Protein AF-A0A9P8IXN2-F1 (afdb_monomer_lite)

Structure (mmCIF, N/CA/C/O backbone):
data_AF-A0A9P8IXN2-F1
#
_entry.id   AF-A0A9P8IXN2-F1
#
loop_
_atom_site.group_PDB
_atom_site.id
_atom_site.type_symbol
_atom_site.label_atom_id
_atom_site.label_alt_id
_atom_site.label_comp_id
_atom_site.label_asym_id
_atom_site.label_entity_id
_atom_site.label_seq_id
_atom_site.pdbx_PDB_ins_code
_atom_site.Cartn_x
_atom_site.Cartn_y
_atom_site.Cartn_z
_atom_site.occupancy
_atom_site.B_iso_or_equiv
_atom_site.auth_seq_id
_atom_site.auth_comp_id
_atom_site.auth_asym_id
_atom_site.auth_atom_id
_atom_site.pdbx_PDB_model_num
ATOM 1 N N . LEU A 1 1 ? 5.500 -8.842 -4.663 1.00 83.62 1 LEU A N 1
ATOM 2 C CA . LEU A 1 1 ? 6.807 -8.307 -4.219 1.00 83.62 1 LEU A CA 1
ATOM 3 C C . LEU A 1 1 ? 7.767 -8.163 -5.391 1.00 83.62 1 LEU A C 1
ATOM 5 O O . LEU A 1 1 ? 8.244 -7.064 -5.602 1.00 83.62 1 LEU A O 1
ATOM 9 N N . GLU A 1 2 ? 7.952 -9.202 -6.211 1.00 89.12 2 GLU A N 1
ATOM 10 C CA . GLU A 1 2 ? 8.824 -9.161 -7.401 1.00 89.12 2 GLU A CA 1
ATOM 11 C C . GLU A 1 2 ? 8.596 -7.940 -8.308 1.00 89.12 2 GLU A C 1
ATOM 13 O O . GLU A 1 2 ? 9.548 -7.241 -8.626 1.00 89.12 2 GLU A O 1
ATOM 18 N N . GLN A 1 3 ? 7.345 -7.601 -8.641 1.00 87.38 3 GLN A N 1
ATOM 19 C CA . GLN A 1 3 ? 7.056 -6.417 -9.464 1.00 87.38 3 GLN A CA 1
ATOM 20 C C . GLN A 1 3 ? 7.485 -5.092 -8.801 1.00 87.38 3 GLN A C 1
ATOM 22 O O . GLN A 1 3 ? 7.864 -4.156 -9.506 1.00 87.38 3 GLN A O 1
ATOM 27 N N . ILE A 1 4 ? 7.450 -5.000 -7.464 1.00 84.56 4 ILE A N 1
ATOM 28 C CA . ILE A 1 4 ? 7.947 -3.828 -6.721 1.00 84.56 4 ILE A CA 1
ATOM 29 C C . ILE A 1 4 ? 9.460 -3.725 -6.937 1.00 84.56 4 ILE A C 1
ATOM 31 O O . ILE A 1 4 ? 9.948 -2.684 -7.369 1.00 84.56 4 ILE A O 1
ATOM 35 N N . THR A 1 5 ? 10.183 -4.828 -6.719 1.00 88.44 5 THR A N 1
ATOM 36 C CA . THR A 1 5 ? 11.633 -4.916 -6.926 1.00 88.44 5 THR A CA 1
ATOM 37 C C . THR A 1 5 ? 12.015 -4.632 -8.377 1.00 88.44 5 THR A C 1
ATOM 39 O O . THR A 1 5 ? 12.901 -3.823 -8.623 1.00 88.44 5 THR A O 1
ATOM 42 N N . GLN A 1 6 ? 11.325 -5.235 -9.347 1.00 86.25 6 GLN A N 1
ATOM 43 C CA . GLN A 1 6 ? 11.605 -5.070 -10.773 1.00 86.25 6 GLN A CA 1
ATOM 44 C C . GLN A 1 6 ? 11.396 -3.623 -11.226 1.00 86.25 6 GLN A C 1
ATOM 46 O O . GLN A 1 6 ? 12.252 -3.070 -11.913 1.00 86.25 6 GLN A O 1
ATOM 51 N N . THR A 1 7 ? 10.295 -2.988 -10.813 1.00 82.56 7 THR A N 1
ATOM 52 C CA . THR A 1 7 ? 10.025 -1.581 -11.152 1.00 82.56 7 THR A CA 1
ATOM 53 C C . THR A 1 7 ? 11.097 -0.676 -10.549 1.00 82.56 7 THR A C 1
ATOM 55 O O . THR A 1 7 ? 11.684 0.134 -11.262 1.00 82.56 7 THR A O 1
ATOM 58 N N . TYR A 1 8 ? 11.436 -0.886 -9.274 1.00 80.56 8 TYR A N 1
ATOM 59 C CA . TYR A 1 8 ? 12.470 -0.120 -8.582 1.00 80.56 8 TYR A CA 1
ATOM 60 C C . TYR A 1 8 ? 13.866 -0.289 -9.210 1.00 80.56 8 TYR A C 1
ATOM 62 O O . TYR A 1 8 ? 14.570 0.693 -9.444 1.00 80.56 8 TYR A O 1
ATOM 70 N N . ALA A 1 9 ? 14.268 -1.525 -9.519 1.00 83.00 9 ALA A N 1
ATOM 71 C CA . ALA A 1 9 ? 15.584 -1.849 -10.071 1.00 83.00 9 ALA A CA 1
ATOM 72 C C . ALA A 1 9 ? 15.741 -1.419 -11.533 1.00 83.00 9 ALA A C 1
ATOM 74 O O . ALA A 1 9 ? 16.816 -0.968 -11.921 1.00 83.00 9 ALA A O 1
ATOM 75 N N . SER A 1 10 ? 14.674 -1.522 -12.334 1.00 76.94 10 SER A N 1
ATOM 76 C CA . SER A 1 10 ? 14.710 -1.163 -13.756 1.00 76.94 10 SER A CA 1
ATOM 77 C C . SER A 1 10 ? 15.043 0.307 -14.000 1.00 76.94 10 SER A C 1
ATOM 79 O O . SER A 1 10 ? 15.406 0.661 -15.116 1.00 76.94 10 SER A O 1
ATOM 81 N N . GLY A 1 11 ? 14.897 1.175 -12.990 1.00 60.88 11 GLY A N 1
ATOM 82 C CA . GLY A 1 11 ? 15.085 2.609 -13.176 1.00 60.88 11 GLY A CA 1
ATOM 83 C C . GLY A 1 11 ? 14.119 3.197 -14.205 1.00 60.88 11 GLY A C 1
ATOM 84 O O . GLY A 1 11 ? 14.287 4.358 -14.572 1.00 60.88 11 GLY A O 1
ATOM 85 N N . ASN A 1 12 ? 13.093 2.436 -14.627 1.00 53.06 12 ASN A N 1
ATOM 86 C CA . ASN A 1 12 ? 11.902 2.969 -15.262 1.00 53.06 12 ASN A CA 1
ATOM 87 C C . ASN A 1 12 ? 11.201 3.805 -14.196 1.00 53.06 12 ASN A C 1
ATOM 89 O O . ASN A 1 12 ? 10.187 3.419 -13.613 1.00 53.06 12 ASN A O 1
ATOM 93 N N . GLY A 1 13 ? 11.754 4.987 -13.942 1.00 48.47 13 GLY A N 1
ATOM 94 C CA . GLY A 1 13 ? 10.927 6.111 -13.619 1.00 48.47 13 GLY A CA 1
ATOM 95 C C . GLY A 1 13 ? 9.843 6.096 -14.681 1.00 48.47 13 GLY A C 1
ATOM 96 O O . GLY A 1 13 ? 10.110 6.317 -15.862 1.00 48.47 13 GLY A O 1
ATOM 97 N N . MET A 1 14 ? 8.603 5.852 -14.265 1.00 51.88 14 MET A N 1
ATOM 98 C CA . MET A 1 14 ? 7.578 6.757 -14.743 1.00 51.88 14 MET A CA 1
ATOM 99 C C . MET A 1 14 ? 8.159 8.139 -14.468 1.00 51.88 14 MET A C 1
ATOM 101 O O . MET A 1 14 ? 8.124 8.605 -13.330 1.00 51.88 14 MET A O 1
ATOM 105 N N . THR A 1 15 ? 8.830 8.718 -15.470 1.00 46.09 15 THR A N 1
ATOM 106 C CA . THR A 1 15 ? 9.138 10.133 -15.472 1.00 46.09 15 THR A CA 1
ATOM 107 C C . THR A 1 15 ? 7.779 10.764 -15.232 1.00 46.09 15 THR A C 1
ATOM 109 O O . THR A 1 15 ? 6.852 10.503 -16.002 1.00 46.09 15 THR A O 1
ATOM 112 N N . PRO A 1 16 ? 7.583 11.446 -14.098 1.00 48.56 16 PRO A N 1
ATOM 113 C CA . PRO A 1 16 ? 6.308 12.065 -13.806 1.00 48.56 16 PRO A CA 1
ATOM 114 C C . PRO A 1 16 ? 6.002 12.988 -14.983 1.00 48.56 16 PRO A C 1
ATOM 116 O O . PRO A 1 16 ? 6.724 13.954 -15.221 1.00 48.56 16 PRO A O 1
ATOM 119 N N . VAL A 1 17 ? 5.011 12.631 -15.798 1.00 42.78 17 VAL A N 1
ATOM 120 C CA . VAL A 1 17 ? 4.647 13.435 -16.962 1.00 42.78 17 VAL A CA 1
ATOM 121 C C . VAL A 1 17 ? 3.842 14.609 -16.421 1.00 42.78 17 VAL A C 1
ATOM 123 O O . VAL A 1 17 ? 2.653 14.485 -16.138 1.00 42.78 17 VAL A O 1
ATOM 126 N N . GLY A 1 18 ? 4.528 15.728 -16.198 1.00 45.19 18 GLY A N 1
ATOM 127 C CA . GLY A 1 18 ? 3.951 16.991 -15.759 1.00 45.19 18 GLY A CA 1
ATOM 128 C C . GLY A 1 18 ? 5.024 18.074 -15.726 1.00 45.19 18 GLY A C 1
ATOM 129 O O . GLY A 1 18 ? 5.934 18.016 -14.909 1.00 45.19 18 GLY A O 1
ATOM 130 N N . GLU A 1 19 ? 4.911 19.073 -16.601 1.00 39.44 19 GLU A N 1
ATOM 131 C CA . GLU A 1 19 ? 5.838 20.216 -16.723 1.00 39.44 19 GLU A CA 1
ATOM 132 C C . GLU A 1 19 ? 5.889 21.123 -15.477 1.00 39.44 19 GLU A C 1
ATOM 134 O O . GLU A 1 19 ? 6.703 22.040 -15.404 1.00 39.44 19 GLU A O 1
ATOM 139 N N . ASN A 1 20 ? 5.066 20.856 -14.461 1.00 42.88 20 ASN A N 1
ATOM 140 C CA . ASN A 1 20 ? 5.141 21.538 -13.180 1.00 42.88 20 ASN A CA 1
ATOM 141 C C . ASN A 1 20 ? 6.104 20.795 -12.253 1.00 42.88 20 ASN A C 1
ATOM 143 O O . ASN A 1 20 ? 5.718 19.894 -11.515 1.00 42.88 20 ASN A O 1
ATOM 147 N N . SER A 1 21 ? 7.349 21.257 -12.238 1.00 42.41 21 SER A N 1
ATOM 148 C CA . SER A 1 21 ? 8.421 20.960 -11.275 1.00 42.41 21 SER A CA 1
ATOM 149 C C . SER A 1 21 ? 8.100 21.341 -9.811 1.00 42.41 21 SER A C 1
ATOM 151 O O . SER A 1 21 ? 8.998 21.444 -8.975 1.00 42.41 21 SER A O 1
ATOM 153 N N . GLY A 1 22 ? 6.821 21.546 -9.481 1.00 41.47 22 GLY A N 1
ATOM 154 C CA . GLY A 1 22 ? 6.324 21.778 -8.132 1.00 41.47 22 GLY A CA 1
ATOM 155 C C . GLY A 1 22 ? 6.109 20.454 -7.405 1.00 41.47 22 GLY A C 1
ATOM 156 O O . GLY A 1 22 ? 5.583 19.508 -7.982 1.00 41.47 22 GLY A O 1
ATOM 157 N N . ALA A 1 23 ? 6.550 20.406 -6.148 1.00 49.59 23 ALA A N 1
ATOM 158 C CA . ALA A 1 23 ? 6.455 19.288 -5.214 1.00 49.59 23 ALA A CA 1
ATOM 159 C C . ALA A 1 23 ? 5.309 18.295 -5.504 1.00 49.59 23 ALA A C 1
ATOM 161 O O . ALA A 1 23 ? 4.140 18.674 -5.568 1.00 49.59 23 ALA A O 1
ATOM 162 N N . TYR A 1 24 ? 5.664 17.013 -5.634 1.00 54.00 24 TYR A N 1
ATOM 163 C CA . TYR A 1 24 ? 4.723 15.899 -5.735 1.00 54.00 24 TYR A CA 1
ATOM 164 C C . TYR A 1 24 ? 3.581 16.038 -4.720 1.00 54.00 24 TYR A C 1
ATOM 166 O O . TYR A 1 24 ? 3.836 16.354 -3.557 1.00 54.00 24 TYR A O 1
ATOM 174 N N . ALA A 1 25 ? 2.345 15.730 -5.134 1.00 51.88 25 ALA A N 1
ATOM 175 C CA . ALA A 1 25 ? 1.168 15.761 -4.254 1.00 51.88 25 ALA A CA 1
ATOM 176 C C . ALA A 1 25 ? 1.371 14.946 -2.959 1.00 51.88 25 ALA A C 1
ATOM 178 O O . ALA A 1 25 ? 0.798 15.270 -1.922 1.00 51.88 25 ALA A O 1
ATOM 179 N N . THR A 1 26 ? 2.228 13.922 -3.012 1.00 53.28 26 THR A N 1
ATOM 180 C CA . THR A 1 26 ? 2.771 13.224 -1.845 1.00 53.28 26 THR A CA 1
ATOM 181 C C . THR A 1 26 ? 4.260 12.947 -2.054 1.00 53.28 26 THR A C 1
ATOM 183 O O . THR A 1 26 ? 4.640 12.322 -3.050 1.00 53.28 26 THR A O 1
ATOM 186 N N . GLN A 1 27 ? 5.105 13.373 -1.115 1.00 63.88 27 GLN A N 1
ATOM 187 C CA . GLN A 1 27 ? 6.499 12.922 -1.039 1.00 63.88 27 GLN A CA 1
ATOM 188 C C . GLN A 1 27 ? 6.544 11.436 -0.627 1.00 63.88 27 GLN A C 1
ATOM 190 O O . GLN A 1 27 ? 5.616 10.954 0.016 1.00 63.88 27 GLN A O 1
ATOM 195 N N . GLY A 1 28 ? 7.601 10.706 -1.000 1.00 67.38 28 GLY A N 1
ATOM 196 C CA . GLY A 1 28 ? 7.815 9.313 -0.567 1.00 67.38 28 GLY A CA 1
ATOM 197 C C . GLY A 1 28 ? 7.425 8.211 -1.562 1.00 67.38 28 GLY A C 1
ATOM 198 O O . GLY A 1 28 ? 7.631 7.033 -1.281 1.00 67.38 28 GLY A O 1
ATOM 199 N N . THR A 1 29 ? 6.926 8.556 -2.752 1.00 76.88 29 THR A N 1
ATOM 200 C CA . THR A 1 29 ? 6.690 7.590 -3.852 1.00 76.88 29 THR A CA 1
ATOM 201 C C . THR A 1 29 ? 7.868 7.474 -4.820 1.00 76.88 29 THR A C 1
ATOM 203 O O . THR A 1 29 ? 7.924 6.539 -5.614 1.00 76.88 29 THR A O 1
ATOM 206 N N . VAL A 1 30 ? 8.832 8.396 -4.745 1.00 79.06 30 VAL A N 1
ATOM 207 C CA . VAL A 1 30 ? 10.052 8.403 -5.558 1.00 79.06 30 VAL A CA 1
ATOM 208 C C . VAL A 1 30 ? 11.260 8.496 -4.636 1.00 79.06 30 VAL A C 1
ATOM 210 O O . VAL A 1 30 ? 11.327 9.388 -3.794 1.00 79.06 30 VAL A O 1
ATOM 213 N N . HIS A 1 31 ? 12.236 7.611 -4.829 1.00 76.81 31 HIS A N 1
ATOM 214 C CA . HIS A 1 31 ? 13.510 7.626 -4.112 1.00 76.81 31 HIS A CA 1
ATOM 215 C C . HIS A 1 31 ? 14.662 7.489 -5.097 1.00 76.81 31 HIS A C 1
ATOM 217 O O . HIS A 1 31 ? 14.683 6.547 -5.885 1.00 76.81 31 HIS A O 1
ATOM 223 N N . GLN A 1 32 ? 15.615 8.425 -5.072 1.00 74.50 32 GLN A N 1
ATOM 224 C CA . GLN A 1 32 ? 16.754 8.449 -6.007 1.00 74.50 32 GLN A CA 1
ATOM 225 C C . GLN A 1 32 ? 16.331 8.325 -7.490 1.00 74.50 32 GLN A C 1
ATOM 227 O O . GLN A 1 32 ? 16.969 7.630 -8.275 1.00 74.50 32 GLN A O 1
ATOM 232 N N . GLY A 1 33 ? 15.215 8.958 -7.873 1.00 73.31 33 GLY A N 1
ATOM 233 C CA . GLY A 1 33 ? 14.673 8.898 -9.240 1.00 73.31 33 GLY A CA 1
ATOM 234 C C . GLY A 1 33 ? 13.948 7.593 -9.601 1.00 73.31 33 GLY A C 1
ATOM 235 O O . GLY A 1 33 ? 13.459 7.464 -10.719 1.00 73.31 33 GLY A O 1
ATOM 236 N N . LYS A 1 34 ? 13.833 6.642 -8.666 1.00 80.94 34 LYS A N 1
ATOM 237 C CA . LYS A 1 34 ? 13.120 5.369 -8.840 1.00 80.94 34 LYS A CA 1
ATOM 238 C C . LYS A 1 34 ? 11.739 5.447 -8.198 1.00 80.94 34 LYS A C 1
ATOM 240 O O . LYS A 1 34 ? 11.616 5.910 -7.064 1.00 80.94 34 LYS A O 1
ATOM 245 N N . TYR A 1 35 ? 10.709 4.977 -8.897 1.00 85.25 35 TYR A N 1
ATOM 246 C CA . TYR A 1 35 ? 9.347 4.927 -8.362 1.00 85.25 35 TYR A CA 1
ATOM 247 C C . TYR A 1 35 ? 9.167 3.700 -7.454 1.00 85.25 35 TYR A C 1
ATOM 249 O O . TYR A 1 35 ? 9.568 2.589 -7.807 1.00 85.25 35 TYR A O 1
ATOM 257 N N . ILE A 1 36 ? 8.569 3.897 -6.282 1.00 89.00 36 ILE A N 1
ATOM 258 C CA . ILE A 1 36 ? 8.320 2.861 -5.277 1.00 89.00 36 ILE A CA 1
ATOM 259 C C . ILE A 1 36 ? 6.836 2.521 -5.290 1.00 89.00 36 ILE A C 1
ATOM 261 O O . ILE A 1 36 ? 5.981 3.383 -5.097 1.00 89.00 36 ILE A O 1
ATOM 265 N N . LEU A 1 37 ? 6.537 1.240 -5.488 1.00 91.06 37 LEU A N 1
ATOM 266 C CA . LEU A 1 37 ? 5.173 0.737 -5.559 1.00 91.06 37 LEU A CA 1
ATOM 267 C C . LEU A 1 37 ? 4.712 0.168 -4.225 1.00 91.06 37 LEU A C 1
ATOM 269 O O . LEU A 1 37 ? 5.424 -0.606 -3.585 1.00 91.06 37 LEU A O 1
ATOM 273 N N . ASP A 1 38 ? 3.471 0.479 -3.862 1.00 93.88 38 ASP A N 1
ATOM 274 C CA . ASP A 1 38 ? 2.720 -0.335 -2.917 1.00 93.88 38 ASP A CA 1
ATOM 275 C C . ASP A 1 38 ? 2.293 -1.663 -3.599 1.00 93.88 38 ASP A C 1
ATOM 277 O O . ASP A 1 38 ? 2.244 -1.748 -4.835 1.00 93.88 38 ASP A O 1
ATOM 281 N N . PRO A 1 39 ? 1.979 -2.722 -2.832 1.00 93.31 39 PRO A N 1
ATOM 282 C CA . PRO A 1 39 ? 1.620 -4.018 -3.404 1.00 93.31 39 PRO A CA 1
ATOM 283 C C . PRO A 1 39 ? 0.391 -3.982 -4.330 1.00 93.31 39 PRO A C 1
ATOM 285 O O . PRO A 1 39 ? 0.348 -4.760 -5.284 1.00 93.31 39 PRO A O 1
ATOM 288 N N . HIS A 1 40 ? -0.574 -3.085 -4.112 1.00 95.62 40 HIS A N 1
ATOM 289 C CA . HIS A 1 40 ? -1.768 -2.959 -4.955 1.00 95.62 40 HIS A CA 1
ATOM 290 C C . HIS A 1 40 ? -1.424 -2.307 -6.297 1.00 95.62 40 HIS A C 1
ATOM 292 O O . HIS A 1 40 ? -1.759 -2.855 -7.351 1.00 95.62 40 HIS A O 1
ATOM 298 N N . SER A 1 41 ? -0.670 -1.201 -6.277 1.00 93.75 41 SER A N 1
ATOM 299 C CA . SER A 1 41 ? -0.159 -0.562 -7.498 1.00 93.75 41 SER A CA 1
ATOM 300 C C . SER A 1 41 ? 0.702 -1.518 -8.322 1.00 93.75 41 SER A C 1
ATOM 302 O O . SER A 1 41 ? 0.600 -1.549 -9.547 1.00 93.75 41 SER A O 1
ATOM 304 N N . ALA A 1 42 ? 1.511 -2.355 -7.664 1.00 92.69 42 ALA A N 1
ATOM 305 C CA . ALA A 1 42 ? 2.325 -3.363 -8.335 1.00 92.69 42 ALA A CA 1
ATOM 306 C C . ALA A 1 42 ? 1.484 -4.378 -9.123 1.00 92.69 42 ALA A C 1
ATOM 308 O O . ALA A 1 42 ? 1.842 -4.727 -10.248 1.00 92.69 42 ALA A O 1
ATOM 309 N N . ILE A 1 43 ? 0.339 -4.809 -8.589 1.00 95.06 43 ILE A N 1
ATOM 310 C CA . ILE A 1 43 ? -0.591 -5.683 -9.318 1.00 95.06 43 ILE A CA 1
ATOM 311 C C . ILE A 1 43 ? -1.180 -4.952 -10.532 1.00 95.06 43 ILE A C 1
ATOM 313 O O . ILE A 1 43 ? -1.195 -5.509 -11.632 1.00 95.06 43 ILE A O 1
ATOM 317 N N . GLY A 1 44 ? -1.619 -3.702 -10.352 1.00 93.94 44 GLY A N 1
ATOM 318 C CA . GLY A 1 44 ? -2.166 -2.879 -11.434 1.00 93.94 44 GLY A CA 1
ATOM 319 C C . GLY A 1 44 ? -1.173 -2.677 -12.582 1.00 93.94 44 GLY A C 1
ATOM 320 O O . GLY A 1 44 ? -1.519 -2.873 -13.747 1.00 93.94 44 GLY A O 1
ATOM 321 N N . ILE A 1 45 ? 0.086 -2.374 -12.259 1.00 91.88 45 ILE A N 1
ATOM 322 C CA . ILE A 1 45 ? 1.162 -2.209 -13.244 1.00 91.88 45 ILE A CA 1
ATOM 323 C C . ILE A 1 45 ? 1.485 -3.530 -13.938 1.00 91.88 45 ILE A C 1
ATOM 325 O O . ILE A 1 45 ? 1.577 -3.556 -15.163 1.00 91.88 45 ILE A O 1
ATOM 329 N N . ALA A 1 46 ? 1.590 -4.643 -13.207 1.00 92.06 46 ALA A N 1
ATOM 330 C CA . ALA A 1 46 ? 1.819 -5.950 -13.825 1.00 92.06 46 ALA A CA 1
ATOM 331 C C . ALA A 1 46 ? 0.707 -6.312 -14.829 1.00 92.06 46 ALA A C 1
ATOM 333 O O . ALA A 1 46 ? 0.982 -6.824 -15.917 1.00 92.06 46 ALA A O 1
ATOM 334 N N . ALA A 1 47 ? -0.555 -6.022 -14.495 1.00 94.19 47 ALA A N 1
ATOM 335 C CA . ALA A 1 47 ? -1.682 -6.222 -15.402 1.00 94.19 47 ALA A CA 1
ATOM 336 C C . ALA A 1 47 ? -1.611 -5.297 -16.630 1.00 94.19 47 ALA A C 1
ATOM 338 O O . ALA A 1 47 ? -1.810 -5.764 -17.756 1.00 94.19 47 ALA A O 1
ATOM 339 N N . ALA A 1 48 ? -1.272 -4.019 -16.432 1.00 93.31 48 ALA A N 1
ATOM 340 C CA . ALA A 1 48 ? -1.103 -3.047 -17.508 1.00 93.31 48 ALA A CA 1
ATOM 341 C C . ALA A 1 48 ? 0.038 -3.435 -18.463 1.00 93.31 48 ALA A C 1
ATOM 343 O O . ALA A 1 48 ? -0.165 -3.429 -19.672 1.00 93.31 48 ALA A O 1
ATOM 344 N N . LEU A 1 49 ? 1.191 -3.882 -17.955 1.00 91.69 49 LEU A N 1
ATOM 345 C CA . LEU A 1 49 ? 2.315 -4.345 -18.780 1.00 91.69 49 LEU A CA 1
ATOM 346 C C . LEU A 1 49 ? 1.924 -5.529 -19.680 1.00 91.69 49 LEU A C 1
ATOM 348 O O . LEU A 1 49 ? 2.270 -5.558 -20.860 1.00 91.69 49 LEU A O 1
ATOM 352 N N . ARG A 1 50 ? 1.131 -6.477 -19.165 1.00 94.12 50 ARG A N 1
ATOM 353 C CA . ARG A 1 50 ? 0.564 -7.567 -19.985 1.00 94.12 50 ARG A CA 1
ATOM 354 C C . ARG A 1 50 ? -0.455 -7.055 -21.006 1.00 94.12 50 ARG A C 1
ATOM 356 O O . ARG A 1 50 ? -0.602 -7.644 -22.072 1.00 94.12 50 ARG A O 1
ATOM 363 N N . SER A 1 51 ? -1.198 -6.001 -20.675 1.00 95.00 51 SER A N 1
ATOM 364 C CA . SER A 1 51 ? -2.168 -5.365 -21.574 1.00 95.00 51 SER A CA 1
ATOM 365 C C . SER A 1 51 ? -1.480 -4.636 -22.733 1.00 95.00 51 SER A C 1
ATOM 367 O O . SER A 1 51 ? -1.895 -4.804 -23.879 1.00 95.00 51 SER A O 1
ATOM 369 N N . VAL A 1 52 ? -0.375 -3.928 -22.468 1.00 94.94 52 VAL A N 1
ATOM 370 C CA . VAL A 1 52 ? 0.471 -3.263 -23.480 1.00 94.94 52 VAL A CA 1
ATOM 371 C C . VAL A 1 52 ? 0.935 -4.249 -24.549 1.00 94.94 52 VAL A C 1
ATOM 373 O O . VAL A 1 52 ? 0.860 -3.945 -25.734 1.00 94.94 52 VAL A O 1
ATOM 376 N N . GLN A 1 53 ? 1.328 -5.463 -24.153 1.00 95.12 53 GLN A N 1
ATOM 377 C CA . GLN A 1 53 ? 1.735 -6.510 -25.099 1.00 95.12 53 GLN A CA 1
ATOM 378 C C . GLN A 1 53 ? 0.610 -6.920 -26.064 1.00 95.12 53 GLN A C 1
ATOM 380 O O . GLN A 1 53 ? 0.888 -7.306 -27.195 1.00 95.12 53 GLN A O 1
ATOM 385 N N . ARG A 1 54 ? -0.658 -6.840 -25.636 1.00 97.00 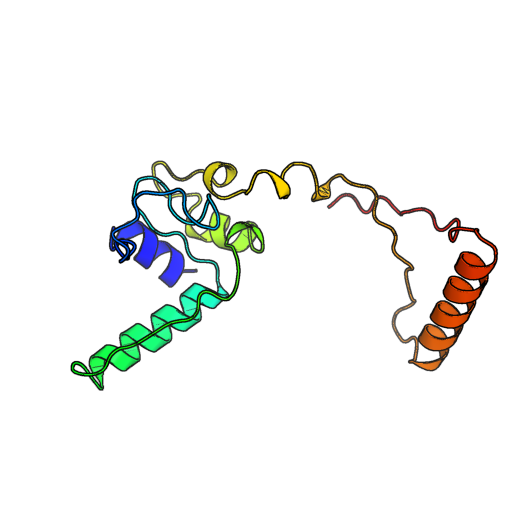54 ARG A N 1
ATOM 386 C CA . ARG A 1 54 ? -1.826 -7.197 -26.462 1.00 97.00 54 ARG A CA 1
ATOM 387 C C . ARG A 1 54 ? -2.371 -6.026 -27.278 1.00 97.00 54 ARG A C 1
ATOM 389 O O . ARG A 1 54 ? -2.957 -6.249 -28.331 1.00 97.00 54 ARG A O 1
ATOM 396 N N . ALA A 1 55 ? -2.215 -4.800 -26.786 1.00 96.25 55 ALA A N 1
ATOM 397 C CA . ALA A 1 55 ? -2.730 -3.587 -27.413 1.00 96.25 55 ALA A CA 1
ATOM 398 C C . ALA A 1 55 ? -1.677 -2.462 -27.351 1.00 96.25 55 ALA A C 1
ATOM 400 O O . ALA A 1 55 ? -1.829 -1.524 -26.563 1.00 96.25 55 ALA A O 1
ATOM 401 N N . PRO A 1 56 ? -0.611 -2.536 -28.171 1.00 94.06 56 PRO A N 1
ATOM 402 C CA . PRO A 1 56 ? 0.536 -1.626 -28.072 1.00 94.06 56 PRO A CA 1
ATOM 403 C C . PRO A 1 56 ? 0.210 -0.172 -28.439 1.00 94.06 56 PRO A C 1
ATOM 405 O O . PRO A 1 56 ? 0.891 0.738 -27.983 1.00 94.06 56 PRO A O 1
ATOM 408 N N . ASN A 1 57 ? -0.847 0.056 -29.225 1.00 96.19 57 ASN A N 1
ATOM 409 C CA . ASN A 1 57 ? -1.251 1.392 -29.680 1.00 96.19 57 ASN A CA 1
ATOM 410 C C . ASN A 1 57 ? -2.280 2.070 -28.755 1.00 96.19 57 ASN A C 1
ATOM 412 O O . ASN A 1 57 ? -2.723 3.177 -29.047 1.00 96.19 57 ASN A O 1
ATOM 416 N N . ALA A 1 58 ? -2.706 1.406 -27.675 1.00 96.00 58 ALA A N 1
ATOM 417 C CA . ALA A 1 58 ? -3.635 1.973 -26.701 1.00 96.00 58 ALA A CA 1
ATOM 418 C C . ALA A 1 58 ? -2.879 2.648 -25.548 1.00 96.00 58 ALA A C 1
ATOM 420 O O . ALA A 1 58 ? -1.790 2.220 -25.169 1.00 96.00 58 ALA A O 1
ATOM 421 N N . HIS A 1 59 ? -3.484 3.669 -24.939 1.00 94.31 59 HIS A N 1
ATOM 422 C CA . HIS A 1 59 ? -2.998 4.209 -23.672 1.00 94.31 59 HIS A CA 1
ATOM 423 C C . HIS A 1 59 ? -3.422 3.293 -22.520 1.00 94.31 59 HIS A C 1
ATOM 425 O O . HIS A 1 59 ? -4.600 2.966 -22.384 1.00 94.31 59 HIS A O 1
ATOM 431 N N . HIS A 1 60 ? -2.469 2.902 -21.673 1.00 91.69 60 HIS A N 1
ATOM 432 C CA . HIS A 1 60 ? -2.723 2.064 -20.499 1.00 91.69 60 HIS A CA 1
ATOM 433 C C . HIS A 1 60 ? -2.478 2.889 -19.240 1.00 91.69 60 HIS A C 1
ATOM 435 O O . HIS A 1 60 ? -1.370 3.368 -19.017 1.00 91.69 60 HIS A O 1
ATOM 441 N N . ILE A 1 61 ? -3.515 3.052 -18.422 1.00 92.88 61 ILE A N 1
ATOM 442 C CA . ILE A 1 61 ? -3.449 3.786 -17.156 1.00 92.88 61 ILE A CA 1
ATOM 443 C C . ILE A 1 61 ? -3.633 2.774 -16.025 1.00 92.88 61 ILE A C 1
ATOM 445 O O . ILE A 1 61 ? -4.680 2.137 -15.924 1.00 92.88 61 ILE A O 1
ATOM 449 N N . ALA A 1 62 ? -2.615 2.625 -15.177 1.00 91.75 62 ALA A N 1
ATOM 450 C CA . ALA A 1 62 ? -2.694 1.840 -13.949 1.00 91.75 62 ALA A CA 1
ATOM 451 C C . ALA A 1 62 ? -2.887 2.785 -12.758 1.00 91.75 62 ALA A C 1
ATOM 453 O O . ALA A 1 62 ? -2.093 3.702 -12.559 1.00 91.75 62 ALA A O 1
ATOM 454 N N . LEU A 1 63 ? -3.942 2.571 -11.971 1.00 92.62 63 LEU A N 1
ATOM 455 C CA . LEU A 1 63 ? -4.225 3.403 -10.804 1.00 92.62 63 LEU A CA 1
ATOM 456 C C . LEU A 1 63 ? -3.318 3.015 -9.636 1.00 92.62 63 LEU A C 1
ATOM 458 O O . LEU A 1 63 ? -3.292 1.852 -9.229 1.00 92.62 63 LEU A O 1
ATOM 462 N N . ALA A 1 64 ? -2.621 4.002 -9.073 1.00 90.50 64 ALA A N 1
ATOM 463 C CA . ALA A 1 64 ? -1.905 3.839 -7.818 1.00 90.50 64 ALA A CA 1
ATOM 464 C C . ALA A 1 64 ? -2.879 4.025 -6.647 1.00 90.50 64 ALA A C 1
ATOM 466 O O . ALA A 1 64 ? -3.252 5.145 -6.304 1.00 90.50 64 ALA A O 1
ATOM 467 N N . THR A 1 65 ? -3.362 2.922 -6.073 1.00 92.94 65 THR A N 1
ATOM 468 C CA . THR A 1 65 ? -4.499 2.951 -5.135 1.00 92.94 65 THR A CA 1
ATOM 469 C C . THR A 1 65 ? -4.107 3.236 -3.690 1.00 92.94 65 THR A C 1
ATOM 471 O O . THR A 1 65 ? -4.979 3.495 -2.861 1.00 92.94 65 THR A O 1
ATOM 474 N N . ALA A 1 66 ? -2.819 3.160 -3.356 1.00 91.19 66 ALA A N 1
ATOM 475 C CA . ALA A 1 66 ? -2.338 3.424 -2.011 1.00 91.19 66 ALA A CA 1
ATOM 476 C C . ALA A 1 66 ? -0.916 3.987 -2.005 1.00 91.19 66 ALA A C 1
ATOM 478 O O . ALA A 1 66 ? -0.119 3.766 -2.912 1.00 91.19 66 ALA A O 1
ATOM 479 N N . HIS A 1 67 ? -0.592 4.687 -0.921 1.00 91.25 67 HIS A N 1
ATOM 480 C CA . HIS A 1 67 ? 0.775 5.097 -0.642 1.00 91.25 67 HIS A CA 1
ATOM 481 C C . HIS A 1 67 ? 1.604 3.888 -0.160 1.00 91.25 67 HIS A C 1
ATOM 483 O O . HIS A 1 67 ? 1.104 3.145 0.695 1.00 91.25 67 HIS A O 1
ATOM 489 N N . PRO A 1 68 ? 2.870 3.705 -0.597 1.00 90.94 68 PRO A N 1
ATOM 490 C CA . PRO A 1 68 ? 3.708 2.578 -0.166 1.00 90.94 68 PRO A CA 1
ATOM 491 C C . PRO A 1 68 ? 3.873 2.490 1.359 1.00 90.94 68 PRO A C 1
ATOM 493 O O . PRO A 1 68 ? 3.930 1.399 1.920 1.00 90.94 68 PRO A O 1
ATOM 496 N N . ALA A 1 69 ? 3.843 3.638 2.045 1.00 90.75 69 ALA A N 1
ATOM 497 C CA . ALA A 1 69 ? 3.915 3.706 3.505 1.00 90.75 69 ALA A CA 1
ATOM 498 C C . ALA A 1 69 ? 2.783 2.963 4.243 1.00 90.75 69 ALA A C 1
ATOM 500 O O . ALA A 1 69 ? 2.979 2.549 5.379 1.00 90.75 69 ALA A O 1
ATOM 501 N N . LYS A 1 70 ? 1.619 2.746 3.607 1.00 90.19 70 LYS A N 1
ATOM 502 C CA . LYS A 1 70 ? 0.524 1.957 4.204 1.00 90.19 70 LYS A CA 1
ATOM 503 C C . LYS A 1 70 ? 0.839 0.459 4.287 1.00 90.19 70 LYS A C 1
ATOM 505 O O . LYS A 1 70 ? 0.134 -0.260 4.986 1.00 90.19 70 LYS A O 1
ATOM 510 N N . PHE A 1 71 ? 1.863 -0.009 3.572 1.00 92.19 71 PHE A N 1
ATOM 511 C CA . PHE A 1 71 ? 2.244 -1.419 3.472 1.00 92.19 71 PHE A CA 1
ATOM 512 C C . PHE A 1 71 ? 3.756 -1.591 3.681 1.00 92.19 71 PHE A C 1
ATOM 514 O O . PHE A 1 71 ? 4.424 -2.263 2.892 1.00 92.19 71 PHE A O 1
ATOM 521 N N . SER A 1 72 ? 4.285 -0.978 4.749 1.00 90.69 72 SER A N 1
ATOM 522 C CA . SER A 1 72 ? 5.716 -0.932 5.089 1.00 90.69 72 SER A CA 1
ATOM 523 C C . SER A 1 72 ? 6.407 -2.288 4.989 1.00 90.69 72 SER A C 1
ATOM 525 O O . SER A 1 72 ? 7.351 -2.431 4.222 1.00 90.69 72 SER A O 1
ATOM 527 N N . SER A 1 73 ? 5.864 -3.310 5.653 1.00 91.44 73 SER A N 1
ATOM 528 C CA . SER A 1 73 ? 6.413 -4.670 5.642 1.00 91.44 73 SER A CA 1
ATOM 529 C C . SER A 1 73 ? 6.582 -5.239 4.226 1.00 91.44 73 SER A C 1
ATOM 531 O O . SER A 1 73 ? 7.617 -5.827 3.915 1.00 91.44 73 SER A O 1
ATOM 533 N N . ALA A 1 74 ? 5.612 -5.029 3.329 1.00 92.88 74 ALA A N 1
ATOM 534 C CA . ALA A 1 74 ? 5.705 -5.516 1.953 1.00 92.88 74 ALA A CA 1
ATOM 535 C C . ALA A 1 74 ? 6.792 -4.771 1.162 1.00 92.88 74 ALA A C 1
ATOM 537 O O . ALA A 1 74 ? 7.555 -5.390 0.419 1.00 92.88 74 ALA A O 1
ATOM 538 N N . VAL A 1 75 ? 6.877 -3.450 1.334 1.00 92.06 75 VAL A N 1
ATOM 539 C CA . VAL A 1 75 ? 7.875 -2.611 0.660 1.00 92.06 75 VAL A CA 1
ATOM 540 C C . VAL A 1 75 ? 9.282 -2.921 1.177 1.00 92.06 75 VAL A C 1
ATOM 542 O O . VAL A 1 75 ? 10.188 -3.124 0.373 1.00 92.06 75 VAL A O 1
ATOM 545 N N . GLU A 1 76 ? 9.466 -3.037 2.492 1.00 92.56 76 GLU A N 1
ATOM 546 C CA . GLU A 1 76 ? 10.736 -3.420 3.120 1.00 92.56 76 GLU A CA 1
ATOM 547 C C . GLU A 1 76 ? 11.170 -4.829 2.724 1.00 92.56 76 GLU A C 1
ATOM 549 O O . GLU A 1 76 ? 12.333 -5.039 2.396 1.00 92.56 76 GLU A O 1
ATOM 554 N N . THR A 1 77 ? 10.244 -5.788 2.653 1.00 94.62 77 THR A N 1
ATOM 555 C CA . THR A 1 77 ? 10.569 -7.141 2.176 1.00 94.62 77 THR A CA 1
ATOM 556 C C . THR A 1 77 ? 11.046 -7.117 0.720 1.00 94.62 77 THR A C 1
ATOM 558 O O . THR A 1 77 ? 11.959 -7.852 0.352 1.00 94.62 77 THR A O 1
ATOM 561 N N . ALA A 1 78 ? 10.446 -6.276 -0.129 1.00 92.44 78 ALA A N 1
ATOM 562 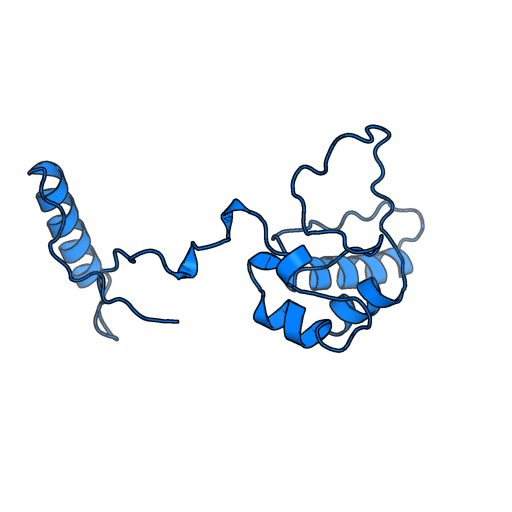C CA . ALA A 1 78 ? 10.805 -6.194 -1.544 1.00 92.44 78 ALA A CA 1
ATOM 563 C C . ALA A 1 78 ? 12.101 -5.411 -1.810 1.00 92.44 78 ALA A C 1
ATOM 565 O O . ALA A 1 78 ? 12.830 -5.743 -2.749 1.00 92.44 78 ALA A O 1
ATOM 566 N N . LEU A 1 79 ? 12.358 -4.349 -1.038 1.00 92.12 79 LEU A N 1
ATOM 567 C CA . LEU A 1 79 ? 13.394 -3.355 -1.333 1.00 92.12 79 LEU A CA 1
ATOM 568 C C . LEU A 1 79 ? 14.479 -3.232 -0.258 1.00 92.12 79 LEU A C 1
ATOM 570 O O . LEU A 1 79 ? 15.494 -2.597 -0.515 1.00 92.12 79 LEU A O 1
ATOM 574 N N . GLY A 1 80 ? 14.327 -3.849 0.913 1.00 90.00 80 GLY A N 1
ATOM 575 C CA . GLY A 1 80 ? 15.262 -3.717 2.038 1.00 90.00 80 GLY A CA 1
ATOM 576 C C . GLY A 1 80 ? 16.694 -4.164 1.729 1.00 90.00 80 GLY A C 1
ATOM 577 O O . GLY A 1 80 ? 17.632 -3.661 2.335 1.00 90.00 80 GLY A O 1
ATOM 578 N N . GLY A 1 81 ? 16.873 -5.067 0.760 1.00 89.31 81 GLY A N 1
ATOM 579 C CA . GLY A 1 81 ? 18.189 -5.481 0.257 1.00 89.31 81 GLY A CA 1
ATOM 580 C C . GLY A 1 81 ? 18.719 -4.663 -0.927 1.00 89.31 81 GLY A C 1
ATOM 581 O O . GLY A 1 81 ? 19.775 -4.994 -1.456 1.00 89.31 81 GLY A O 1
ATOM 582 N N . GLN A 1 82 ? 17.989 -3.650 -1.401 1.00 87.75 82 GLN A N 1
ATOM 583 C CA . GLN A 1 82 ? 18.408 -2.820 -2.531 1.00 87.75 82 GLN A CA 1
ATOM 584 C C . GLN A 1 82 ? 19.351 -1.711 -2.063 1.00 87.75 82 GLN A C 1
ATOM 586 O O . GLN A 1 82 ? 19.072 -1.003 -1.095 1.00 87.75 82 GLN A O 1
ATOM 591 N N . GLU A 1 83 ? 20.457 -1.529 -2.781 1.00 84.44 83 GLU A N 1
ATOM 592 C CA . GLU A 1 83 ? 21.434 -0.491 -2.462 1.00 84.44 83 GLU A CA 1
ATOM 593 C C . GLU A 1 83 ? 20.792 0.903 -2.499 1.00 84.44 83 GLU A C 1
ATOM 595 O O . GLU A 1 83 ? 20.077 1.263 -3.438 1.00 84.44 83 GLU A O 1
ATOM 600 N N . GLY A 1 84 ? 21.042 1.684 -1.447 1.00 80.62 84 GLY A N 1
ATOM 601 C CA . GLY A 1 84 ? 20.537 3.046 -1.315 1.00 80.62 84 GLY A CA 1
ATOM 602 C C . GLY A 1 84 ? 19.071 3.155 -0.891 1.00 80.62 84 GLY A C 1
ATOM 603 O O . GLY A 1 84 ? 18.636 4.269 -0.603 1.00 80.62 84 GLY A O 1
ATOM 604 N N . PHE A 1 85 ? 18.311 2.057 -0.800 1.00 86.88 85 PHE A N 1
ATOM 605 C CA . PHE A 1 85 ? 16.930 2.091 -0.321 1.00 86.88 85 PHE A CA 1
ATOM 606 C C . PHE A 1 85 ? 16.864 2.300 1.200 1.00 86.88 85 PHE A C 1
ATOM 608 O O . PHE A 1 85 ? 17.550 1.639 1.976 1.00 86.88 85 PHE A O 1
ATOM 615 N N . SER A 1 86 ? 15.987 3.205 1.640 1.00 85.31 86 SER A N 1
ATOM 616 C CA . SER A 1 86 ? 15.620 3.363 3.047 1.00 85.31 86 SER A CA 1
ATOM 617 C C . SER A 1 86 ? 14.132 3.657 3.148 1.00 85.31 86 SER A C 1
ATOM 619 O O . SER A 1 86 ? 13.648 4.617 2.549 1.00 85.31 86 SER A O 1
ATOM 621 N N . PHE A 1 87 ? 13.406 2.876 3.950 1.00 85.44 87 PHE A N 1
ATOM 622 C CA . PHE A 1 87 ? 11.969 3.084 4.135 1.00 85.44 87 PHE A CA 1
ATOM 623 C C . PHE A 1 87 ? 11.640 4.442 4.779 1.00 85.44 87 PHE A C 1
ATOM 625 O O . PHE A 1 87 ? 10.582 5.011 4.525 1.00 85.44 87 PHE A O 1
ATOM 632 N N . LYS A 1 88 ? 12.581 5.043 5.518 1.00 82.56 88 LYS A N 1
ATOM 633 C CA . LYS A 1 88 ? 12.430 6.405 6.051 1.00 82.56 88 LYS A CA 1
ATOM 634 C C . LYS A 1 88 ? 12.175 7.443 4.950 1.00 82.56 88 LYS A C 1
ATOM 636 O O . LYS A 1 88 ? 11.459 8.404 5.187 1.00 82.56 88 LYS A O 1
ATOM 641 N N . ALA A 1 89 ? 12.729 7.244 3.752 1.00 74.94 89 ALA A N 1
ATOM 642 C CA . ALA A 1 89 ? 12.492 8.128 2.610 1.00 74.94 89 ALA A CA 1
ATOM 643 C C . ALA A 1 89 ? 11.100 7.940 1.978 1.00 74.94 89 ALA A C 1
ATOM 645 O O . ALA A 1 89 ? 10.654 8.783 1.206 1.00 74.94 89 ALA A O 1
ATOM 646 N N . VAL A 1 90 ? 10.423 6.837 2.303 1.00 84.38 90 VAL A N 1
ATOM 647 C CA . VAL A 1 90 ? 9.074 6.494 1.840 1.00 84.38 90 VAL A CA 1
ATOM 648 C C . VAL A 1 90 ? 8.015 7.007 2.807 1.00 84.38 90 VAL A C 1
ATOM 650 O O . VAL A 1 90 ? 6.896 7.273 2.396 1.00 84.38 90 VAL A O 1
ATOM 653 N N . GLN A 1 91 ? 8.322 7.135 4.094 1.00 84.50 91 GLN A N 1
ATOM 654 C CA . GLN A 1 91 ? 7.346 7.534 5.102 1.00 84.50 91 GLN A CA 1
ATOM 655 C C . GLN A 1 91 ? 6.995 9.032 4.985 1.00 84.50 91 GLN A C 1
ATOM 657 O O . GLN A 1 91 ? 7.881 9.870 5.152 1.00 84.50 91 GLN A O 1
ATOM 662 N N . PRO A 1 92 ? 5.718 9.400 4.755 1.00 83.44 92 PRO A N 1
ATOM 663 C CA . PRO A 1 92 ? 5.292 10.794 4.824 1.00 83.44 92 PRO A CA 1
ATOM 664 C C . PRO A 1 92 ? 5.439 11.342 6.246 1.00 83.44 92 PRO A C 1
ATOM 666 O O . PRO A 1 92 ? 5.245 10.607 7.217 1.00 83.44 92 PRO A O 1
ATOM 669 N N . GLU A 1 93 ? 5.685 12.646 6.387 1.00 83.69 93 GLU A N 1
ATOM 670 C CA . GLU A 1 93 ? 5.806 13.305 7.698 1.00 83.69 93 GLU A CA 1
ATOM 671 C C . GLU A 1 93 ? 4.578 13.063 8.589 1.00 83.69 93 GLU A C 1
ATOM 673 O O . GLU A 1 93 ? 4.712 12.833 9.787 1.00 83.69 93 GLU A O 1
ATOM 678 N N . GLN A 1 94 ? 3.381 13.009 7.995 1.00 83.12 94 GLN A N 1
ATOM 679 C CA . GLN A 1 94 ? 2.117 12.766 8.698 1.00 83.12 94 GLN A CA 1
ATOM 680 C C . GLN A 1 94 ? 2.013 11.358 9.310 1.00 83.12 94 GLN A C 1
ATOM 682 O O . GLN A 1 94 ? 1.143 11.114 10.143 1.00 83.12 94 GLN A O 1
ATOM 687 N N . PHE A 1 95 ? 2.856 10.415 8.879 1.00 82.25 95 PHE A N 1
ATOM 688 C CA . PHE A 1 95 ? 2.880 9.042 9.389 1.00 82.25 95 PHE A CA 1
ATOM 689 C C . PHE A 1 95 ? 3.901 8.864 10.520 1.00 82.25 95 PHE A C 1
ATOM 691 O O . PHE A 1 95 ? 3.880 7.836 11.199 1.00 82.25 95 PHE A O 1
ATOM 698 N N . VAL A 1 96 ? 4.789 9.836 10.749 1.00 84.12 96 VAL A N 1
ATOM 699 C CA . VAL A 1 96 ? 5.773 9.779 11.835 1.00 84.12 96 VAL A CA 1
ATOM 700 C C . VAL A 1 96 ? 5.048 9.907 13.175 1.00 84.12 96 VAL A C 1
ATOM 702 O O . VAL A 1 96 ? 4.306 10.858 13.402 1.00 84.12 96 VAL A O 1
ATOM 705 N N . GLY A 1 97 ? 5.246 8.947 14.081 1.00 84.06 97 GLY A N 1
ATOM 706 C CA . GLY A 1 97 ? 4.626 8.977 15.411 1.00 84.06 97 GLY A CA 1
ATOM 707 C C . GLY A 1 97 ? 3.185 8.452 15.465 1.00 84.06 97 GLY A C 1
ATOM 708 O O . GLY A 1 97 ? 2.663 8.250 16.560 1.00 84.06 97 GLY A O 1
ATOM 709 N N . LEU A 1 98 ? 2.530 8.231 14.316 1.00 85.81 98 LEU A N 1
ATOM 710 C CA . LEU A 1 98 ? 1.109 7.866 14.258 1.00 85.81 98 LEU A CA 1
ATOM 711 C C . LEU A 1 98 ? 0.830 6.515 14.929 1.00 85.81 98 LEU A C 1
ATOM 713 O O . LEU A 1 98 ? -0.164 6.365 15.633 1.00 85.81 98 LEU A O 1
ATOM 717 N N . GLU A 1 99 ? 1.719 5.539 14.751 1.00 82.81 99 GLU A N 1
ATOM 718 C CA . GLU A 1 99 ? 1.565 4.204 15.341 1.00 82.81 99 GLU A CA 1
ATOM 719 C C . GLU A 1 99 ? 1.735 4.194 16.865 1.00 82.81 99 GLU A C 1
ATOM 721 O O . GLU A 1 99 ? 1.222 3.294 17.528 1.00 82.81 99 GLU A O 1
ATOM 726 N N . GLN A 1 100 ? 2.429 5.196 17.415 1.00 86.88 100 GLN A N 1
ATOM 727 C CA . GLN A 1 100 ? 2.681 5.351 18.848 1.00 86.88 100 GLN A CA 1
ATOM 728 C C . GLN A 1 100 ? 1.559 6.116 19.568 1.00 86.88 100 GLN A C 1
ATOM 730 O O . GLN A 1 100 ? 1.559 6.175 20.799 1.00 86.88 100 GLN A O 1
ATOM 735 N N . GLN A 1 101 ? 0.612 6.705 18.829 1.00 87.94 101 GLN A N 1
ATOM 736 C CA . GLN A 1 101 ? -0.531 7.405 19.413 1.00 87.94 101 GLN A CA 1
ATOM 737 C C . GLN A 1 101 ? -1.458 6.423 20.151 1.00 87.94 101 GLN A C 1
ATOM 739 O O . GLN A 1 101 ? -1.632 5.280 19.713 1.00 87.94 101 GLN A O 1
ATOM 744 N N . PRO A 1 102 ? -2.093 6.854 21.257 1.00 84.56 102 PRO A N 1
ATOM 745 C CA . PRO A 1 102 ? -3.083 6.037 21.943 1.00 84.56 102 PRO A CA 1
ATOM 746 C C . PRO A 1 102 ? -4.248 5.715 21.001 1.00 84.56 102 PRO A C 1
ATOM 748 O O . PRO A 1 102 ? -4.759 6.579 20.285 1.00 84.56 102 PRO A O 1
ATOM 751 N N . ARG A 1 103 ? -4.681 4.454 21.010 1.00 82.94 103 ARG A N 1
ATOM 752 C CA . ARG A 1 103 ? -5.802 3.976 20.197 1.00 82.94 103 ARG A CA 1
ATOM 753 C C . ARG A 1 103 ? -7.074 3.980 21.034 1.00 82.94 103 ARG A C 1
ATOM 755 O O . ARG A 1 103 ? -7.069 3.490 22.157 1.00 82.94 103 ARG A O 1
ATOM 762 N N . ARG A 1 104 ? -8.171 4.487 20.471 1.00 83.50 104 ARG A N 1
ATOM 763 C CA . ARG A 1 104 ? -9.516 4.377 21.052 1.00 83.50 104 ARG A CA 1
ATOM 764 C C . ARG A 1 104 ? -10.252 3.243 20.344 1.00 83.50 104 ARG A C 1
ATOM 766 O O . ARG A 1 104 ? -10.711 3.428 19.219 1.00 83.50 104 ARG A O 1
ATOM 773 N N . VAL A 1 105 ? -10.281 2.065 20.966 1.00 84.88 105 VAL A N 1
ATOM 774 C CA . VAL A 1 105 ? -10.854 0.835 20.397 1.00 84.88 105 VAL A CA 1
ATOM 775 C C . VAL A 1 105 ? -11.699 0.103 21.436 1.00 84.88 105 VAL A C 1
ATOM 777 O O . VAL A 1 105 ? -11.307 0.007 22.595 1.00 84.88 105 VAL A O 1
ATOM 780 N N . THR A 1 106 ? -12.831 -0.452 21.005 1.00 84.81 106 THR A N 1
ATOM 781 C CA . THR A 1 106 ? -13.685 -1.316 21.830 1.00 84.81 106 THR A CA 1
ATOM 782 C C . THR A 1 106 ? -13.513 -2.754 21.356 1.00 84.81 106 THR A C 1
ATOM 784 O O . THR A 1 106 ? -13.830 -3.077 20.210 1.00 84.81 106 THR A O 1
ATOM 787 N N . ILE A 1 107 ? -12.970 -3.619 22.215 1.00 87.94 107 ILE A N 1
ATOM 788 C CA . ILE A 1 107 ?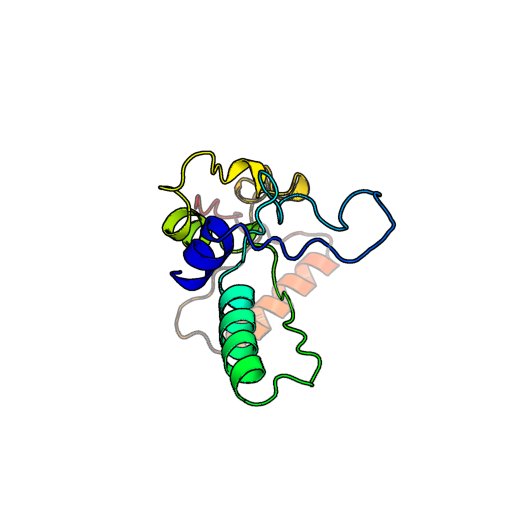 -12.711 -5.021 21.873 1.00 87.94 107 ILE A CA 1
ATOM 789 C C . ILE A 1 107 ? -13.991 -5.839 22.036 1.00 87.94 107 ILE A C 1
ATOM 791 O O . ILE A 1 107 ? -14.598 -5.866 23.105 1.00 87.94 107 ILE A O 1
ATOM 795 N N . VAL A 1 108 ? -14.377 -6.548 20.975 1.00 87.75 108 VAL A N 1
ATOM 796 C CA . VAL A 1 108 ? -15.564 -7.410 20.950 1.00 87.75 108 VAL A CA 1
ATOM 797 C C . VAL A 1 108 ? -15.136 -8.875 20.950 1.00 87.75 108 VAL A C 1
ATOM 799 O O . VAL A 1 108 ? -14.156 -9.251 20.305 1.00 87.75 108 VAL A O 1
ATOM 802 N N . LYS A 1 109 ? -15.867 -9.720 21.684 1.00 90.06 109 LYS A N 1
ATOM 803 C CA . LYS A 1 109 ? -15.592 -11.161 21.742 1.00 90.06 109 LYS A CA 1
ATOM 804 C C . LYS A 1 109 ? -15.777 -11.801 20.365 1.00 90.06 109 LYS A C 1
ATOM 806 O O . LYS A 1 109 ? -16.730 -11.502 19.649 1.00 90.06 109 LYS A O 1
ATOM 811 N N . ASN A 1 110 ? -14.893 -12.737 20.030 1.00 89.94 110 ASN A N 1
ATOM 812 C CA . ASN A 1 110 ? -15.064 -13.577 18.849 1.00 89.94 110 ASN A CA 1
ATOM 813 C C . ASN A 1 110 ? -16.398 -14.349 18.947 1.00 89.94 110 ASN A C 1
ATOM 815 O O . ASN A 1 110 ? -16.715 -14.895 20.004 1.00 89.94 110 ASN A O 1
ATOM 819 N N . GLY A 1 111 ? -17.179 -14.361 17.864 1.00 90.88 111 GLY A N 1
ATOM 820 C CA . GLY A 1 111 ? -18.515 -14.962 17.811 1.00 90.88 111 GLY A CA 1
ATOM 821 C C . GLY A 1 111 ? -19.669 -14.026 18.186 1.00 90.88 111 GLY A C 1
ATOM 822 O O . GLY A 1 111 ? -20.818 -14.453 18.113 1.00 90.88 111 GLY A O 1
ATOM 823 N N . ALA A 1 112 ? -19.393 -12.770 18.553 1.00 91.50 112 ALA A N 1
ATOM 824 C CA . ALA A 1 112 ? -20.432 -11.761 18.739 1.00 91.50 112 ALA A CA 1
ATOM 825 C C . ALA A 1 112 ? -21.206 -11.501 17.436 1.00 91.50 112 ALA A C 1
ATOM 827 O O . ALA A 1 112 ? -20.630 -11.439 16.345 1.00 91.50 112 ALA A O 1
ATOM 828 N N . GLY A 1 113 ? -22.521 -11.344 17.562 1.00 94.38 113 GLY A N 1
ATOM 829 C CA . GLY A 1 113 ? -23.415 -11.016 16.462 1.00 94.38 113 GLY A CA 1
ATOM 830 C C . GLY A 1 113 ? -23.540 -9.510 16.243 1.00 94.38 113 GLY A C 1
ATOM 831 O O . GLY A 1 113 ? -23.056 -8.683 17.016 1.00 94.38 113 GLY A O 1
ATOM 832 N N . TRP A 1 114 ? -24.266 -9.125 15.194 1.00 95.44 114 TRP A N 1
ATOM 833 C CA . TRP A 1 114 ? -24.549 -7.712 14.928 1.00 95.44 114 TRP A CA 1
ATOM 834 C C . TRP A 1 114 ? -25.399 -7.066 16.038 1.00 95.44 114 TRP A C 1
ATOM 836 O O . TRP A 1 114 ? -25.341 -5.851 16.213 1.00 95.44 114 TRP A O 1
ATOM 846 N N . GLN A 1 115 ? -26.177 -7.852 16.794 1.00 96.50 115 GLN A N 1
ATOM 847 C CA . GLN A 1 115 ? -26.949 -7.363 17.937 1.00 96.50 115 GLN A CA 1
ATOM 848 C C . GLN A 1 115 ? -26.035 -6.868 19.060 1.00 96.50 115 GLN A C 1
ATOM 850 O O . GLN A 1 115 ? -26.287 -5.797 19.601 1.00 96.50 115 GLN A O 1
ATOM 855 N N . ASP A 1 116 ? -24.957 -7.597 19.357 1.00 92.62 116 ASP A N 1
ATOM 856 C CA . ASP A 1 116 ? -23.973 -7.190 20.363 1.00 92.62 116 ASP A CA 1
ATOM 857 C C . ASP A 1 116 ? -23.276 -5.889 19.932 1.00 92.62 116 ASP A C 1
ATOM 859 O O . ASP A 1 116 ? -23.152 -4.950 20.714 1.00 92.62 116 ASP A O 1
ATOM 863 N N . VAL A 1 117 ? -22.913 -5.783 18.645 1.00 91.75 117 VAL A N 1
ATOM 864 C CA . VAL A 1 117 ? -22.346 -4.553 18.061 1.00 91.75 117 VAL A CA 1
ATOM 865 C C . VAL A 1 117 ? -23.334 -3.387 18.143 1.00 91.75 117 VAL A C 1
ATOM 867 O O . VAL A 1 117 ? -22.933 -2.263 18.436 1.00 91.75 117 VAL A O 1
ATOM 870 N N . ARG A 1 118 ? -24.630 -3.630 17.912 1.00 94.56 118 ARG A N 1
ATOM 871 C CA . ARG A 1 118 ? -25.665 -2.592 18.009 1.00 94.56 118 ARG A CA 1
ATOM 872 C C . ARG A 1 118 ? -25.753 -2.015 19.418 1.00 94.56 118 ARG A C 1
ATOM 874 O O . ARG A 1 118 ? -25.893 -0.800 19.542 1.00 94.56 118 ARG A O 1
ATOM 881 N N . GLU A 1 119 ? -25.713 -2.854 20.450 1.00 94.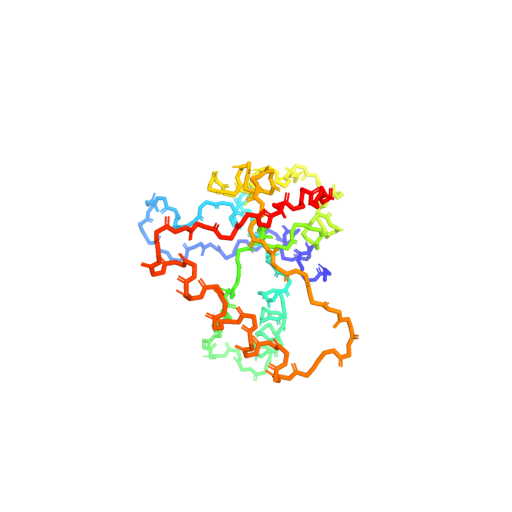25 119 GLU A N 1
ATOM 882 C CA . GLU A 1 119 ? -25.778 -2.352 21.826 1.00 94.25 119 GLU A CA 1
ATOM 883 C C . GLU A 1 119 ? -24.515 -1.553 22.182 1.00 94.25 119 GLU A C 1
ATOM 885 O O . GLU A 1 119 ? -24.650 -0.454 22.710 1.00 94.25 119 GLU A O 1
ATOM 890 N N . ILE A 1 120 ? -23.323 -1.987 21.746 1.00 91.06 120 ILE A N 1
ATOM 891 C CA . ILE A 1 120 ? -22.082 -1.199 21.894 1.00 91.06 120 ILE A CA 1
ATOM 892 C C . ILE A 1 120 ? -22.220 0.183 21.242 1.00 91.06 120 ILE A C 1
ATOM 894 O O . ILE A 1 120 ? -21.904 1.197 21.856 1.00 91.06 120 ILE A O 1
ATOM 898 N N . VAL A 1 121 ? -22.727 0.252 20.006 1.00 91.62 121 VAL A N 1
ATOM 899 C CA . VAL A 1 121 ? -22.921 1.535 19.309 1.00 91.62 121 VAL A CA 1
ATOM 900 C C . VAL A 1 121 ? -23.891 2.439 20.072 1.00 91.62 121 VAL A C 1
ATOM 902 O O . VAL A 1 121 ? -23.651 3.639 20.174 1.00 91.62 121 VAL A O 1
ATOM 905 N N . ARG A 1 122 ? -24.981 1.890 20.622 1.00 94.12 122 ARG A N 1
ATOM 906 C CA . ARG A 1 122 ? -25.944 2.669 21.418 1.00 94.12 122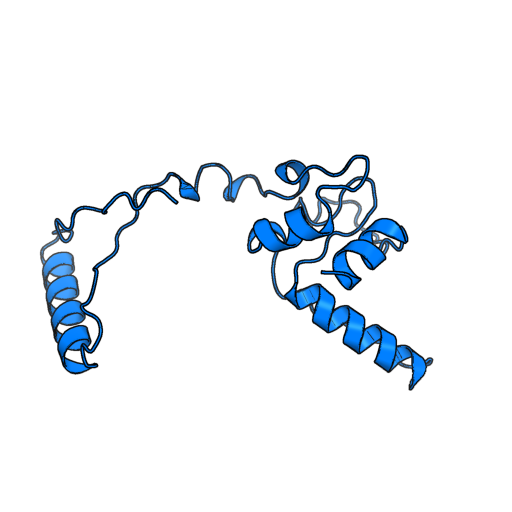 ARG A CA 1
ATOM 907 C C . ARG A 1 122 ? -25.325 3.211 22.701 1.00 94.12 122 ARG A C 1
ATOM 909 O O . ARG A 1 122 ? -25.559 4.372 23.024 1.00 94.12 122 ARG A O 1
ATOM 916 N N . GLU A 1 123 ? -24.555 2.390 23.406 1.00 90.81 123 GLU A N 1
ATOM 917 C CA . GLU A 1 123 ? -23.858 2.790 24.630 1.00 90.81 123 GLU A CA 1
ATOM 918 C C . GLU A 1 123 ? -22.838 3.906 24.356 1.00 90.81 123 GLU A C 1
ATOM 920 O O . GLU A 1 123 ? -22.856 4.927 25.043 1.00 90.81 123 GLU A O 1
ATOM 925 N N . GLU A 1 124 ? -22.014 3.776 23.310 1.00 88.81 124 GLU A N 1
ATOM 926 C CA . GLU A 1 124 ? -21.036 4.806 22.920 1.00 88.81 124 GLU A CA 1
ATOM 927 C C . GLU A 1 124 ? -21.712 6.126 22.515 1.00 88.81 124 GLU A C 1
ATOM 929 O O . GLU A 1 124 ? -21.284 7.196 22.946 1.00 88.81 124 GLU A O 1
ATOM 934 N N . VAL A 1 125 ? -22.810 6.070 21.749 1.00 91.31 125 VAL A N 1
ATOM 935 C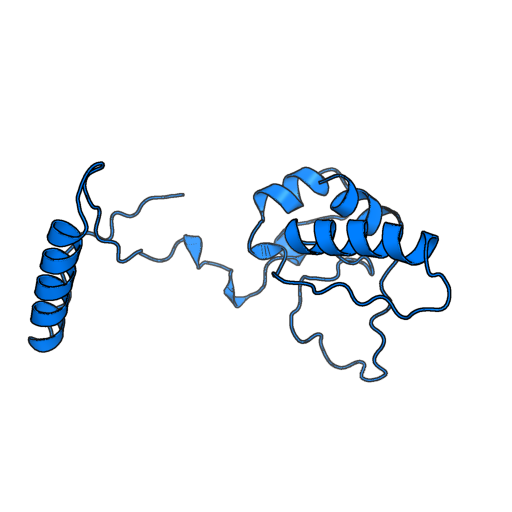 CA . VAL A 1 125 ? -23.575 7.273 21.372 1.00 91.31 125 VAL A CA 1
ATOM 936 C C . VAL A 1 125 ? -24.148 7.971 22.606 1.00 91.31 125 VAL A C 1
ATOM 938 O O . VAL A 1 125 ? -24.081 9.197 22.698 1.00 91.31 125 VAL A O 1
ATOM 941 N N . GLN A 1 126 ? -24.683 7.219 23.572 1.00 92.19 126 GLN A N 1
ATOM 942 C CA . GLN A 1 126 ? -25.213 7.796 24.809 1.00 92.19 126 GLN A CA 1
ATOM 943 C C . GLN A 1 126 ? -24.112 8.483 25.630 1.00 92.19 126 GLN A C 1
ATOM 945 O O . GLN A 1 126 ? -24.326 9.580 26.144 1.00 92.19 126 GLN A O 1
ATOM 950 N N . LEU A 1 127 ? -22.924 7.878 25.717 1.00 87.81 127 LEU A N 1
ATOM 951 C CA . LEU A 1 127 ? -21.773 8.482 26.391 1.00 87.81 127 LEU A CA 1
ATOM 952 C C . LEU A 1 127 ? -21.358 9.796 25.717 1.00 87.81 127 LEU A C 1
ATOM 954 O O . LEU A 1 127 ? -21.231 10.810 26.407 1.00 87.81 127 LEU A O 1
ATOM 958 N N . GLU A 1 128 ? -21.236 9.809 24.385 1.00 86.44 128 GLU A N 1
ATOM 959 C CA . GLU A 1 128 ? -20.891 11.020 23.629 1.00 86.44 128 GLU A CA 1
ATOM 960 C C . GLU A 1 128 ? -21.935 12.136 23.818 1.00 86.44 128 GLU A C 1
ATOM 962 O O . GLU A 1 128 ? -21.564 13.295 24.018 1.00 86.44 128 GLU A O 1
ATOM 967 N N . MET A 1 129 ? -23.233 11.802 23.839 1.00 88.31 129 MET A N 1
ATOM 968 C CA . MET A 1 129 ? -24.315 12.764 24.103 1.00 88.31 129 MET A CA 1
ATOM 969 C C . MET A 1 129 ? -24.255 13.371 25.510 1.00 88.31 129 MET A C 1
ATOM 971 O O . MET A 1 129 ? -24.637 14.525 25.703 1.00 88.31 129 MET A O 1
ATOM 975 N N . GLU A 1 130 ? -23.758 12.621 26.493 1.00 92.62 130 GLU A N 1
ATOM 976 C CA . GLU A 1 130 ? -23.545 13.095 27.864 1.00 92.62 130 GLU A CA 1
ATOM 977 C C . GLU A 1 130 ? -22.235 13.889 28.032 1.00 92.62 130 GLU A C 1
ATOM 979 O O . GLU A 1 130 ? -21.890 14.281 29.149 1.00 92.62 130 GLU A O 1
ATOM 984 N N . GLY A 1 131 ? -21.486 14.119 26.945 1.00 84.69 131 GLY A N 1
ATOM 985 C CA . GLY A 1 131 ? -20.167 14.755 26.980 1.00 84.69 131 GLY A CA 1
ATOM 986 C C . GLY A 1 131 ? -19.100 13.882 27.643 1.00 84.69 131 GLY A C 1
ATOM 987 O O . GLY A 1 131 ? -18.048 14.381 28.049 1.00 84.69 131 GLY A O 1
ATOM 988 N N . LYS A 1 132 ? -19.369 12.582 27.781 1.00 77.69 132 LYS A N 1
ATOM 989 C CA . LYS A 1 132 ? -18.442 11.595 28.323 1.00 77.69 132 LYS A CA 1
ATOM 990 C C . LYS A 1 132 ? -17.759 10.890 27.157 1.00 77.69 132 LYS A C 1
ATOM 992 O O . LYS A 1 132 ? -18.381 10.544 26.161 1.00 77.69 132 LYS A O 1
ATOM 997 N N . ALA A 1 133 ? -16.465 10.641 27.283 1.00 66.56 133 ALA A N 1
ATOM 998 C CA . ALA A 1 133 ? -15.827 9.622 26.463 1.00 66.56 133 ALA A CA 1
ATOM 999 C C . ALA A 1 133 ? -16.000 8.279 27.174 1.00 66.56 133 ALA A C 1
ATOM 1001 O O . ALA A 1 133 ? -15.927 8.235 28.408 1.00 66.56 133 ALA A O 1
ATOM 1002 N N . SER A 1 134 ? -16.191 7.188 26.429 1.00 64.38 134 SER A N 1
ATOM 1003 C CA . SER A 1 134 ? -16.007 5.865 27.014 1.00 64.38 134 SER A CA 1
ATOM 1004 C C . SER A 1 134 ? -14.623 5.804 27.653 1.00 64.38 134 SER A C 1
ATOM 1006 O O . SER A 1 134 ? -13.599 6.109 27.041 1.00 64.38 134 SER A O 1
ATOM 1008 N N . SER A 1 135 ? -14.597 5.454 28.938 1.00 55.09 135 SER A N 1
ATOM 1009 C CA . SER A 1 135 ? -13.384 5.279 29.736 1.00 55.09 135 SER A CA 1
ATOM 1010 C C . SER A 1 135 ? -12.661 3.977 29.401 1.00 55.09 135 SER A C 1
ATOM 1012 O O . SER A 1 135 ? -11.881 3.483 30.218 1.00 55.09 135 SER A O 1
ATOM 1014 N N . GLY A 1 136 ? -12.925 3.403 28.221 1.00 47.56 136 GLY A N 1
ATOM 1015 C CA . GLY A 1 136 ? -12.211 2.233 27.757 1.00 47.56 136 GLY A CA 1
ATOM 1016 C C . GLY A 1 136 ? -10.724 2.538 27.884 1.00 47.56 136 GLY A C 1
ATOM 1017 O O . GLY A 1 136 ? -10.297 3.601 27.415 1.00 47.56 136 GLY A O 1
ATOM 1018 N N . PRO A 1 137 ? -9.923 1.684 28.549 1.00 41.66 137 PRO A N 1
ATOM 1019 C CA . PRO A 1 137 ? -8.497 1.806 28.372 1.00 41.66 137 PRO A CA 1
ATOM 1020 C C . PRO A 1 137 ? -8.329 1.775 26.860 1.00 41.66 137 PRO A C 1
ATOM 1022 O O . PRO A 1 137 ? -8.760 0.827 26.201 1.00 41.66 137 PRO A O 1
ATOM 1025 N N . GLY A 1 138 ? -7.761 2.833 26.289 1.00 44.00 138 GLY A N 1
ATOM 1026 C CA . GLY A 1 138 ? -6.998 2.621 25.084 1.00 44.00 138 GLY A CA 1
ATOM 1027 C C . GLY A 1 138 ? -5.979 1.586 25.507 1.00 44.00 138 GLY A C 1
ATOM 1028 O O . GLY A 1 138 ? -4.988 1.932 26.147 1.00 44.00 138 GLY A O 1
ATOM 1029 N N . GLU A 1 139 ? -6.293 0.305 25.315 1.00 44.53 139 GLU A N 1
ATOM 1030 C CA . GLU A 1 139 ? -5.311 -0.736 25.462 1.00 44.53 139 GLU A CA 1
ATOM 1031 C C . GLU A 1 139 ? -4.235 -0.277 24.496 1.00 44.53 139 GLU A C 1
ATOM 1033 O O . GLU A 1 139 ? -4.472 -0.150 23.289 1.00 44.53 139 GLU A O 1
ATOM 1038 N N . ILE A 1 140 ? -3.090 0.131 25.045 1.00 42.34 140 ILE A N 1
ATOM 1039 C CA . ILE A 1 140 ? -1.927 0.399 24.225 1.00 42.34 140 ILE A CA 1
ATOM 1040 C C . ILE A 1 140 ? -1.516 -0.979 23.734 1.00 42.34 140 ILE A C 1
ATOM 1042 O O . ILE A 1 140 ? -0.660 -1.641 24.316 1.00 42.34 140 ILE A O 1
ATOM 1046 N N . VAL A 1 141 ? -2.183 -1.428 22.675 1.00 45.72 141 VAL A N 1
ATOM 1047 C CA . VAL A 1 141 ? -1.742 -2.531 21.848 1.00 45.72 141 VAL A CA 1
ATOM 1048 C C . VAL A 1 141 ? -0.491 -1.991 21.173 1.00 45.72 141 VAL A C 1
ATOM 1050 O O . VAL A 1 141 ? -0.564 -1.344 20.126 1.00 45.72 141 VAL A O 1
ATOM 1053 N N . LYS A 1 142 ? 0.651 -2.149 21.853 1.00 34.06 142 LYS A N 1
ATOM 1054 C CA . LYS A 1 142 ? 1.963 -1.921 21.256 1.00 34.06 142 LYS A CA 1
ATOM 1055 C C . LYS A 1 142 ? 2.046 -2.872 20.065 1.00 34.06 142 LYS A C 1
ATOM 1057 O O . LYS A 1 142 ? 1.911 -4.080 20.250 1.00 34.06 142 LYS A O 1
ATOM 1062 N N . GLY A 1 143 ? 2.133 -2.287 18.870 1.00 38.81 143 GLY A N 1
ATOM 1063 C CA . GLY A 1 143 ? 2.422 -3.020 17.639 1.00 38.81 143 GLY A CA 1
ATOM 1064 C C . GLY A 1 143 ? 3.781 -3.694 17.706 1.00 38.81 143 GLY A C 1
ATOM 1065 O O . GLY A 1 143 ? 4.648 -3.185 18.456 1.00 38.81 143 GLY A O 1
#

Sequence (143 aa):
LEQITQTYASGNGMTPVGENSGAYATQGTVHQGKYILDPHSAIGIAAALRSVQRAPNAHHIALATAHPAKFSSAVETALGGQEGFSFKAVQPEQFVGLEQQPRRVTIVKNGAGWQDVREIVREEVQLEMEGKASSGPGEIVKG

Radius of gyration: 21.38 Å; chains: 1; bounding box: 48×37×59 Å

Organism: Aureobasidium melanogenum (NCBI:txid46634)

pLDDT: mean 80.74, std 17.05, range [34.06, 97.0]

Secondary structure (DSSP, 8-state):
-HHHHHHHHH--------S--S--SSTTSEETTEE---HHHHHHHHHHHHHHHH-TTS-------S-GGGGHHHHHHHHTTSTT--GGGTS-GGGTTGGGSPP------TT--HHHHHHHHHHHHHHHHTTPPP---------

InterPro domains:
  IPR036052 Tryptophan synthase beta chain-like, PALP domain superfamily [G3DSA:3.40.50.1100] (12-90)
  IPR036052 Tryptophan synthase beta chain-like, PALP domain superfamily [SSF53686] (25-122)
  IPR051166 Threonine Synthase [PTHR42690] (28-129)

Foldseek 3Di:
DQLQLCQQVVLPPPPPPDPPPPDDPFFQQADPSGGGAAPQLSVQVVVQVVVCVVPVPDDGDRDRPDQNQVVLVVRCVNPVPPPPDDSVRNDTPVNVCVLVDQDDDDDDDPPDDVVVVVVVVVVQVVCVVVVHHPPPRSPSPND